Protein AF-H9FIJ3-F1 (afdb_monomer_lite)

InterPro domains:
  IPR003131 Potassium channel tetramerisation-type BTB domain [PF02214] (1-50)
  IPR003971 Potassium channel, voltage dependent, Kv5/Kv9 [PR01494] (16-31)
  IPR003971 Potassium channel, voltage dependent, Kv5/Kv9 [PR01494] (39-51)
  IPR003971 Potassium channel, voltage dependent, Kv5/Kv9 [PR01494] (125-137)
  IPR011333 SKP1/BTB/POZ domain superfamily [G3DSA:3.30.710.10] (1-70)
  IPR011333 SKP1/BTB/POZ domain superfamily [SSF54695] (1-63)
  IPR027359 Voltage-dependent channel domain superfamily [G3DSA:1.20.120.350] (88-142)
  IPR028325 Voltage-gated potassium channel [PTHR11537] (1-141)

Secondary structure (DSSP, 8-state):
----S-HHHHHHHHHHHHHS-B---TTS-HHHHHHHHHHTT--GGGB-HHHHHHHHHHHHHHHHHHHHHHTS-----SS-TTHHHHHHHHHHHH-SSHHHHHHHHHHHHH-TTSTTHHHHHHHHHHHHHHHHHHHHHHHHH-

Organism: Macaca mulatta (NCBI:txid9544)

Structure (mmCIF, N/CA/C/O backbone):
data_AF-H9FIJ3-F1
#
_entry.id   AF-H9FIJ3-F1
#
loop_
_atom_site.group_PDB
_atom_site.id
_atom_site.type_symbol
_atom_site.label_atom_id
_atom_site.label_alt_id
_atom_site.label_comp_id
_atom_site.label_asym_id
_atom_site.label_entity_id
_atom_site.label_seq_id
_atom_site.pdbx_PDB_ins_code
_atom_site.Cartn_x
_atom_site.Cartn_y
_atom_site.Cartn_z
_atom_site.occupancy
_atom_site.B_iso_or_equiv
_atom_site.auth_seq_id
_atom_site.auth_comp_id
_atom_site.auth_asym_id
_atom_site.auth_atom_id
_atom_site.pdbx_PDB_model_num
ATOM 1 N N . TYR A 1 1 ? 4.536 -8.692 -28.443 1.00 78.88 1 TYR A N 1
ATOM 2 C CA . TYR A 1 1 ? 4.291 -7.321 -27.958 1.00 78.88 1 TYR A CA 1
ATOM 3 C C . TYR A 1 1 ? 5.600 -6.741 -27.449 1.00 78.88 1 TYR A C 1
ATOM 5 O O . TYR A 1 1 ? 6.378 -7.496 -26.879 1.00 78.88 1 TYR A O 1
ATOM 13 N N . TYR A 1 2 ? 5.855 -5.457 -27.706 1.00 84.19 2 TYR A N 1
ATOM 14 C CA . TYR A 1 2 ? 7.010 -4.704 -27.203 1.00 84.19 2 TYR A CA 1
ATOM 15 C C . TYR A 1 2 ? 6.491 -3.533 -26.364 1.00 84.19 2 TYR A C 1
ATOM 17 O O . TYR A 1 2 ? 5.522 -2.894 -26.774 1.00 84.19 2 TYR A O 1
ATOM 25 N N . PHE A 1 3 ? 7.117 -3.276 -25.215 1.00 84.31 3 PHE A N 1
ATOM 26 C CA . PHE A 1 3 ? 6.738 -2.213 -24.286 1.00 84.31 3 PHE A CA 1
ATOM 27 C C . PHE A 1 3 ? 7.975 -1.379 -23.945 1.00 84.31 3 PHE A C 1
ATOM 29 O O . PHE A 1 3 ? 8.953 -1.925 -23.438 1.00 84.31 3 PHE A O 1
ATOM 36 N N . ASP A 1 4 ? 7.921 -0.071 -24.200 1.00 88.31 4 ASP A N 1
ATOM 37 C CA . ASP A 1 4 ? 8.966 0.888 -23.813 1.00 88.31 4 ASP A CA 1
ATOM 38 C C . ASP A 1 4 ? 8.713 1.391 -22.384 1.00 88.31 4 ASP A C 1
ATOM 40 O O . ASP A 1 4 ? 8.319 2.531 -22.143 1.00 88.31 4 ASP A O 1
ATOM 44 N N . ARG A 1 5 ? 8.779 0.460 -21.428 1.00 86.00 5 ARG A N 1
ATOM 45 C CA . ARG A 1 5 ? 8.432 0.675 -20.016 1.00 86.00 5 ARG A CA 1
ATOM 46 C C . ARG A 1 5 ? 9.529 0.136 -19.112 1.00 86.00 5 ARG A C 1
ATOM 48 O O . ARG A 1 5 ? 10.423 -0.583 -19.556 1.00 86.00 5 ARG A O 1
ATOM 55 N N . ASN A 1 6 ? 9.457 0.468 -17.826 1.00 81.56 6 ASN A N 1
ATOM 56 C CA . ASN A 1 6 ? 10.477 0.076 -16.863 1.00 81.56 6 ASN A CA 1
ATOM 57 C C . ASN A 1 6 ? 10.492 -1.459 -16.664 1.00 81.56 6 ASN A C 1
ATOM 59 O O . ASN A 1 6 ? 9.559 -2.013 -16.069 1.00 81.56 6 ASN A O 1
ATOM 63 N N . PRO A 1 7 ? 11.557 -2.167 -17.092 1.00 86.19 7 PRO A N 1
ATOM 64 C CA . PRO A 1 7 ? 11.598 -3.627 -17.034 1.00 86.19 7 PRO A CA 1
ATOM 65 C C . PRO A 1 7 ? 11.599 -4.160 -15.595 1.00 86.19 7 PRO A C 1
ATOM 67 O O . PRO A 1 7 ? 11.131 -5.273 -15.348 1.00 86.19 7 PRO A O 1
ATOM 70 N N . SER A 1 8 ? 12.074 -3.366 -14.632 1.00 85.12 8 SER A N 1
ATOM 71 C CA . SER A 1 8 ? 12.095 -3.737 -13.216 1.00 85.12 8 SER A CA 1
ATOM 72 C C . SER A 1 8 ? 10.689 -3.794 -12.623 1.00 85.12 8 SER A C 1
ATOM 74 O O . SER A 1 8 ? 10.422 -4.634 -11.764 1.00 85.12 8 SER A O 1
ATOM 76 N N . LEU A 1 9 ? 9.778 -2.934 -13.091 1.00 86.62 9 LEU A N 1
ATOM 77 C CA . LEU A 1 9 ? 8.404 -2.877 -12.594 1.00 86.62 9 LEU A CA 1
ATOM 78 C C . LEU A 1 9 ? 7.482 -3.905 -13.258 1.00 86.62 9 LEU A C 1
ATOM 80 O O . LEU A 1 9 ? 6.530 -4.395 -12.645 1.00 86.62 9 LEU A O 1
ATOM 84 N N . PHE A 1 10 ? 7.801 -4.299 -14.489 1.00 89.19 10 PHE A N 1
ATOM 85 C CA . PHE A 1 10 ? 7.002 -5.256 -15.245 1.00 89.19 10 PHE A CA 1
ATOM 86 C C . PHE A 1 10 ? 6.837 -6.608 -14.530 1.00 89.19 10 PHE A C 1
ATOM 88 O O . PHE A 1 10 ? 5.803 -7.266 -14.644 1.00 89.19 10 PHE A O 1
ATOM 95 N N . ARG A 1 11 ? 7.823 -7.024 -13.724 1.00 88.12 11 ARG A N 1
ATOM 96 C CA . ARG A 1 11 ? 7.742 -8.282 -12.969 1.00 88.12 11 ARG A CA 1
ATOM 97 C C . ARG A 1 11 ? 6.594 -8.299 -11.952 1.00 88.12 11 ARG A C 1
ATOM 99 O O . ARG A 1 11 ? 6.009 -9.359 -11.742 1.00 88.12 11 ARG A O 1
ATOM 106 N N . TYR A 1 12 ? 6.245 -7.160 -11.353 1.00 87.06 12 TYR A N 1
ATOM 107 C CA . TYR A 1 12 ? 5.137 -7.071 -10.391 1.00 87.06 12 TYR A CA 1
ATOM 108 C C . TYR A 1 12 ? 3.786 -7.175 -11.086 1.00 87.06 12 TYR A C 1
ATOM 110 O O . TYR A 1 12 ? 2.911 -7.904 -10.626 1.00 87.06 12 TYR A O 1
ATOM 118 N N . VAL A 1 13 ? 3.660 -6.508 -12.232 1.00 89.94 13 VAL A N 1
ATOM 119 C CA . VAL A 1 13 ? 2.492 -6.576 -13.117 1.00 89.94 13 VAL A CA 1
ATOM 120 C C . VAL A 1 13 ? 2.256 -8.020 -13.543 1.00 89.94 13 VAL A C 1
ATOM 122 O O . VAL A 1 13 ? 1.166 -8.560 -13.377 1.00 89.94 13 VAL A O 1
ATOM 125 N N . LEU A 1 14 ? 3.303 -8.689 -14.025 1.00 91.25 14 LEU A N 1
ATOM 126 C CA . LEU A 1 14 ? 3.210 -10.078 -14.453 1.00 91.25 14 LEU A CA 1
ATOM 127 C C . LEU A 1 14 ? 2.833 -11.009 -13.291 1.00 91.25 14 LEU A C 1
ATOM 129 O O . LEU A 1 14 ? 1.984 -11.884 -13.443 1.00 91.25 14 LEU A O 1
ATOM 133 N N . ASN A 1 15 ? 3.432 -10.807 -12.114 1.00 90.31 15 ASN A N 1
ATOM 134 C CA . ASN A 1 15 ? 3.102 -11.594 -10.931 1.00 90.31 15 ASN A CA 1
ATOM 135 C C . ASN A 1 15 ? 1.653 -11.376 -10.475 1.00 90.31 15 ASN A C 1
ATOM 137 O O . ASN A 1 15 ? 1.006 -12.334 -10.056 1.00 90.31 15 ASN A O 1
ATOM 141 N N . PHE A 1 16 ? 1.121 -10.158 -10.598 1.00 91.12 16 PHE A N 1
ATOM 142 C CA . PHE A 1 16 ? -0.291 -9.880 -10.349 1.00 91.12 16 PHE A CA 1
ATOM 143 C C . PHE A 1 16 ? -1.188 -10.694 -11.288 1.00 91.12 16 PHE A C 1
ATOM 145 O O . PHE A 1 16 ? -2.103 -11.357 -10.812 1.00 91.12 16 PHE A O 1
ATOM 152 N N . TYR A 1 17 ? -0.882 -10.753 -12.587 1.00 89.31 17 TYR A N 1
ATOM 153 C CA . TYR A 1 17 ? -1.663 -11.572 -13.522 1.00 89.31 17 TYR A CA 1
ATOM 154 C C . TYR A 1 17 ? -1.576 -13.083 -13.240 1.00 89.31 17 TYR A C 1
ATOM 156 O O . TYR A 1 17 ? -2.525 -13.806 -13.537 1.00 89.31 17 TYR A O 1
ATOM 164 N N . TYR A 1 18 ? -0.488 -13.573 -12.635 1.00 89.88 18 TYR A N 1
ATOM 165 C CA . TYR A 1 18 ? -0.373 -14.982 -12.235 1.00 89.88 18 TYR A CA 1
ATOM 166 C C . TYR A 1 18 ? -1.024 -15.314 -10.889 1.00 89.88 18 TYR A C 1
ATOM 168 O O . TYR A 1 18 ? -1.566 -16.403 -10.721 1.00 89.88 18 TYR A O 1
ATOM 176 N N . THR A 1 19 ? -0.930 -14.414 -9.912 1.00 88.56 19 THR A N 1
ATOM 177 C CA . THR A 1 19 ? -1.300 -14.693 -8.511 1.00 88.56 19 THR A CA 1
ATOM 178 C C . THR A 1 19 ? -2.589 -14.006 -8.068 1.00 88.56 19 THR A C 1
ATOM 180 O O . THR A 1 19 ? -3.137 -14.352 -7.023 1.00 88.56 19 THR A O 1
ATOM 183 N N . GLY A 1 20 ? -3.060 -13.017 -8.828 1.00 84.25 20 GLY A N 1
ATOM 184 C CA . GLY A 1 20 ? -4.157 -12.124 -8.457 1.00 84.25 20 GLY A CA 1
ATOM 185 C C . GLY A 1 20 ? -3.813 -11.142 -7.333 1.00 84.25 20 GLY A C 1
ATOM 186 O O . GLY A 1 20 ? -4.702 -10.453 -6.842 1.00 84.25 20 GLY A O 1
ATOM 187 N N . LYS A 1 21 ? -2.549 -11.088 -6.894 1.00 83.00 21 LYS A N 1
ATOM 188 C CA . LYS A 1 21 ? -2.096 -10.299 -5.743 1.00 83.00 21 LYS A CA 1
ATOM 189 C C . LYS A 1 21 ? -0.978 -9.354 -6.145 1.00 83.00 21 LYS A C 1
ATOM 191 O O . LYS A 1 21 ? 0.010 -9.769 -6.757 1.00 83.00 21 LYS A O 1
ATOM 196 N N . LEU A 1 22 ? -1.120 -8.081 -5.786 1.00 86.81 22 LEU A N 1
ATOM 197 C CA . LEU A 1 22 ? -0.115 -7.068 -6.073 1.00 86.81 22 LEU A CA 1
ATOM 198 C C . LEU A 1 22 ? 0.805 -6.890 -4.857 1.00 86.81 22 LEU A C 1
ATOM 200 O O . LEU A 1 22 ? 0.366 -6.558 -3.756 1.00 86.81 22 LEU A O 1
ATOM 204 N N . HIS A 1 23 ? 2.100 -7.124 -5.061 1.00 88.38 23 HIS A N 1
ATOM 205 C CA . HIS A 1 23 ? 3.134 -6.995 -4.036 1.00 88.38 23 HIS 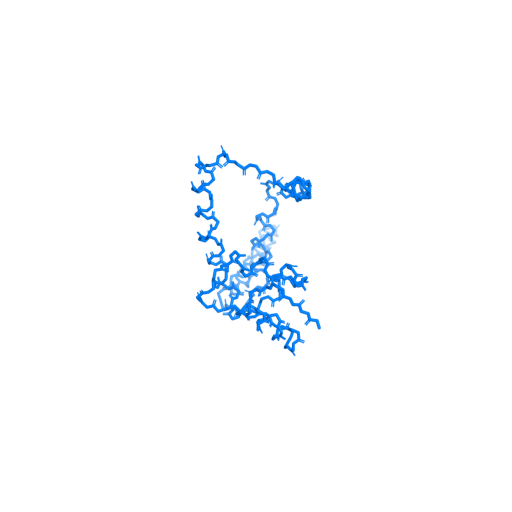A CA 1
ATOM 206 C C . HIS A 1 23 ? 4.080 -5.846 -4.383 1.00 88.38 23 HIS A C 1
ATOM 208 O O . HIS A 1 23 ? 4.448 -5.683 -5.545 1.00 88.38 23 HIS A O 1
ATOM 214 N N . VAL A 1 24 ? 4.494 -5.082 -3.370 1.00 84.00 24 VAL A N 1
ATOM 215 C CA . VAL A 1 24 ? 5.367 -3.907 -3.517 1.00 84.00 24 VAL A CA 1
ATOM 216 C C . VAL A 1 24 ? 6.662 -4.140 -2.738 1.00 84.00 24 VAL A C 1
ATOM 218 O O . VAL A 1 24 ? 6.610 -4.521 -1.568 1.00 84.00 24 VAL A O 1
ATOM 221 N N . MET A 1 25 ? 7.819 -3.927 -3.372 1.00 76.50 25 MET A N 1
ATOM 222 C CA . MET A 1 25 ? 9.137 -4.020 -2.725 1.00 76.50 25 MET A CA 1
ATOM 223 C C . MET A 1 25 ? 9.583 -2.693 -2.102 1.00 76.50 25 MET A C 1
ATOM 225 O O . MET A 1 25 ? 9.120 -1.620 -2.477 1.00 76.50 25 MET A O 1
ATOM 229 N N . GLU A 1 26 ? 10.510 -2.778 -1.145 1.00 65.75 26 GLU A N 1
ATOM 230 C CA . GLU A 1 26 ? 10.902 -1.656 -0.284 1.00 65.75 26 GLU A CA 1
ATOM 231 C C . GLU A 1 26 ? 11.662 -0.520 -0.969 1.00 65.75 26 GLU A C 1
ATOM 233 O O . GLU A 1 26 ? 11.577 0.618 -0.511 1.00 65.75 26 GLU A O 1
ATOM 238 N N . GLU A 1 27 ? 12.409 -0.832 -2.024 1.00 72.62 27 GLU A N 1
ATOM 239 C CA . GLU A 1 27 ? 13.362 0.081 -2.670 1.00 72.62 27 GLU A CA 1
ATOM 240 C C . GLU A 1 27 ? 12.759 0.809 -3.880 1.00 72.62 27 GLU A C 1
ATOM 242 O O . GLU A 1 27 ? 13.455 1.500 -4.621 1.00 72.62 27 GLU A O 1
ATOM 247 N N . LEU A 1 28 ? 11.455 0.646 -4.111 1.00 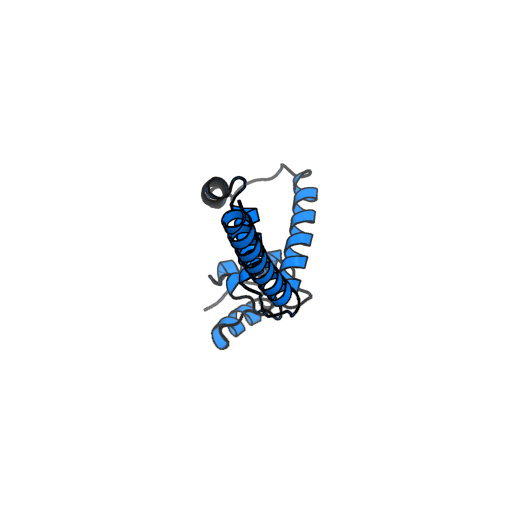76.50 28 LEU A N 1
ATOM 248 C CA . LEU A 1 28 ? 10.780 1.228 -5.261 1.00 76.50 28 LEU A CA 1
ATOM 249 C C . LEU A 1 28 ? 10.265 2.635 -4.975 1.00 76.50 28 LEU A C 1
ATOM 251 O O . LEU A 1 28 ? 9.621 2.899 -3.959 1.00 76.50 28 LEU A O 1
ATOM 255 N N . CYS A 1 29 ? 10.490 3.527 -5.938 1.00 81.19 29 CYS A N 1
ATOM 256 C CA . CYS A 1 29 ? 9.835 4.825 -5.973 1.00 81.19 29 CYS A CA 1
ATOM 257 C C . CYS A 1 29 ? 8.318 4.626 -6.126 1.00 81.19 29 CYS A C 1
ATOM 259 O O . CYS A 1 29 ? 7.861 4.055 -7.120 1.00 81.19 29 CYS A O 1
ATOM 261 N N . VAL A 1 30 ? 7.547 5.122 -5.153 1.00 82.75 30 VAL A N 1
ATOM 262 C CA . VAL A 1 30 ? 6.081 4.985 -5.123 1.00 82.75 30 VAL A CA 1
ATOM 263 C C . VAL A 1 30 ? 5.442 5.619 -6.353 1.00 82.75 30 VAL A C 1
ATOM 265 O O . VAL A 1 30 ? 4.590 4.999 -6.974 1.00 82.75 30 VAL A O 1
ATOM 268 N N . PHE A 1 31 ? 5.905 6.802 -6.759 1.00 82.19 31 PHE A N 1
ATOM 269 C CA . PHE A 1 31 ? 5.383 7.500 -7.934 1.00 82.19 31 PHE A CA 1
ATOM 270 C C . PHE A 1 31 ? 5.529 6.671 -9.220 1.00 82.19 31 PHE A C 1
ATOM 272 O O . PHE A 1 31 ? 4.555 6.442 -9.934 1.00 82.19 31 PHE A O 1
ATOM 279 N N . SER A 1 32 ? 6.734 6.153 -9.481 1.00 83.00 32 SER A N 1
ATOM 280 C CA . SER A 1 32 ? 6.990 5.325 -10.666 1.00 83.00 32 SER A CA 1
ATOM 281 C C . SER A 1 32 ? 6.190 4.021 -10.637 1.00 83.00 32 SER A C 1
ATOM 283 O O . SER A 1 32 ? 5.719 3.571 -11.679 1.00 83.00 32 SER A O 1
ATOM 285 N N . PHE A 1 33 ? 5.998 3.432 -9.454 1.00 86.50 33 PHE A N 1
ATOM 286 C CA . PHE A 1 33 ? 5.155 2.252 -9.288 1.00 86.50 33 PHE A CA 1
ATOM 287 C C . PHE A 1 33 ? 3.682 2.547 -9.610 1.00 86.50 33 PHE A C 1
ATOM 289 O O . PHE A 1 33 ? 3.086 1.793 -10.376 1.00 86.50 33 PHE A O 1
ATOM 296 N N . CYS A 1 34 ? 3.122 3.651 -9.095 1.00 84.25 34 CYS A N 1
ATOM 297 C CA . CYS A 1 34 ? 1.750 4.090 -9.379 1.00 84.25 34 CYS A CA 1
ATOM 298 C C . CYS A 1 34 ? 1.505 4.264 -10.881 1.00 84.25 34 CYS A C 1
ATOM 300 O O . CYS A 1 34 ? 0.559 3.699 -11.423 1.00 84.25 34 CYS A O 1
ATOM 302 N N . GLN A 1 35 ? 2.399 4.985 -11.562 1.00 83.50 35 GLN A N 1
ATOM 303 C CA . GLN A 1 35 ? 2.281 5.236 -12.999 1.00 83.50 35 GLN A CA 1
ATOM 304 C C . GLN A 1 35 ? 2.354 3.942 -13.823 1.00 83.50 35 GLN A C 1
ATOM 306 O O . GLN A 1 35 ? 1.758 3.839 -14.896 1.00 83.50 35 GLN A O 1
ATOM 311 N N . GLU A 1 36 ? 3.105 2.944 -13.351 1.00 88.81 36 GLU A N 1
ATOM 312 C CA . GLU A 1 36 ? 3.178 1.652 -14.022 1.00 88.81 36 GLU A CA 1
ATOM 313 C C . GLU A 1 36 ? 1.888 0.853 -13.831 1.00 88.81 36 GLU A C 1
ATOM 315 O O . GLU A 1 36 ? 1.305 0.418 -14.819 1.00 88.81 36 GLU A O 1
ATOM 320 N N . ILE A 1 37 ? 1.396 0.681 -12.600 1.00 86.94 37 ILE A N 1
ATOM 321 C CA . ILE A 1 37 ? 0.158 -0.085 -12.369 1.00 86.94 37 ILE A CA 1
ATOM 322 C C . ILE A 1 37 ? -1.050 0.559 -13.059 1.00 86.94 37 ILE A C 1
ATOM 324 O O . ILE A 1 37 ? -1.881 -0.162 -13.606 1.00 86.94 37 ILE A O 1
ATOM 328 N N . GLU A 1 38 ? -1.091 1.891 -13.131 1.00 85.62 38 GLU A N 1
ATOM 329 C CA . GLU A 1 38 ? -2.100 2.641 -13.877 1.00 85.62 38 GLU A CA 1
ATOM 330 C C . GLU A 1 38 ? -2.026 2.354 -15.381 1.00 85.62 38 GLU A C 1
ATOM 332 O O . GLU A 1 38 ? -3.044 2.027 -15.990 1.00 85.62 38 GLU A O 1
ATOM 337 N N . TYR A 1 39 ? -0.823 2.371 -15.971 1.00 86.12 39 TYR A N 1
ATOM 338 C CA . TYR A 1 39 ? -0.620 2.017 -17.381 1.00 86.12 39 TYR A CA 1
ATOM 339 C C . TYR A 1 39 ? -1.140 0.608 -17.710 1.00 86.12 39 TYR A C 1
ATOM 341 O O . TYR A 1 39 ? -1.730 0.388 -18.767 1.00 86.12 39 TYR A O 1
ATOM 349 N N . TRP A 1 40 ? -0.959 -0.347 -16.795 1.00 89.12 40 TRP A N 1
ATOM 350 C CA . TRP A 1 40 ? -1.446 -1.720 -16.956 1.00 89.12 40 TRP A CA 1
ATOM 351 C C . TRP A 1 40 ? -2.913 -1.918 -16.548 1.00 89.12 40 TRP A C 1
ATOM 353 O O . TRP A 1 40 ? -3.401 -3.050 -16.609 1.00 89.12 40 TRP A O 1
ATOM 363 N N . GLY A 1 41 ? -3.614 -0.857 -16.134 1.00 83.75 41 GLY A N 1
ATOM 364 C CA . GLY A 1 41 ? -5.012 -0.906 -15.702 1.00 83.75 41 GLY A CA 1
ATOM 365 C C . GLY A 1 41 ? -5.233 -1.654 -14.383 1.00 83.75 41 GLY A C 1
ATOM 366 O O . GLY A 1 41 ? -6.329 -2.151 -14.127 1.00 83.75 41 GLY A O 1
ATOM 367 N N . ILE A 1 42 ? -4.197 -1.775 -13.552 1.00 83.31 42 ILE A N 1
ATOM 368 C CA . ILE A 1 42 ? -4.246 -2.466 -12.265 1.00 83.31 42 ILE A CA 1
ATOM 369 C C . ILE A 1 42 ? -4.564 -1.446 -11.174 1.00 83.31 42 ILE A C 1
ATOM 371 O O . ILE A 1 42 ? -3.829 -0.486 -10.955 1.00 83.31 42 ILE A O 1
ATOM 375 N N . ASN A 1 43 ? -5.656 -1.683 -10.450 1.00 77.31 43 ASN A N 1
ATOM 376 C CA . ASN A 1 43 ? -6.055 -0.824 -9.343 1.00 77.31 43 ASN A CA 1
ATOM 377 C C . ASN A 1 43 ? -5.149 -1.040 -8.112 1.00 77.31 43 ASN A C 1
ATOM 379 O O . ASN A 1 43 ? -4.880 -2.179 -7.724 1.00 77.31 43 ASN A O 1
ATOM 383 N N . GLU A 1 44 ? -4.735 0.041 -7.446 1.00 79.50 44 GLU A N 1
ATOM 384 C CA . GLU A 1 44 ? -3.943 -0.025 -6.207 1.00 79.50 44 GLU A CA 1
ATOM 385 C C . GLU A 1 44 ? -4.658 -0.754 -5.053 1.00 79.50 44 GLU A C 1
ATOM 387 O O . GLU A 1 44 ? -4.012 -1.237 -4.126 1.00 79.50 44 GLU A O 1
ATOM 392 N N . LEU A 1 45 ? -5.982 -0.919 -5.129 1.00 75.50 45 LEU A N 1
ATOM 393 C CA . LEU A 1 45 ? -6.767 -1.726 -4.189 1.00 75.50 45 LEU A CA 1
ATOM 394 C C . LEU A 1 45 ? -6.373 -3.213 -4.182 1.00 75.50 45 LEU A C 1
ATOM 396 O O . LEU A 1 45 ? -6.685 -3.916 -3.224 1.00 75.50 45 LEU A O 1
ATOM 400 N N . PHE A 1 46 ? -5.681 -3.702 -5.216 1.00 77.06 46 PHE A N 1
ATOM 401 C CA . PHE A 1 46 ? -5.194 -5.083 -5.281 1.00 77.06 46 PHE A CA 1
ATOM 402 C C . PHE A 1 46 ? -3.886 -5.322 -4.511 1.00 77.06 46 PHE A C 1
ATOM 404 O O . PHE A 1 46 ? -3.370 -6.446 -4.519 1.00 77.06 46 PHE A O 1
ATOM 411 N N . ILE A 1 47 ? -3.333 -4.292 -3.859 1.00 83.69 47 ILE A N 1
ATOM 412 C CA . ILE A 1 47 ? -2.144 -4.433 -3.013 1.00 83.69 47 ILE A CA 1
ATOM 413 C C . ILE A 1 47 ? -2.470 -5.328 -1.815 1.00 83.69 47 ILE A C 1
ATOM 415 O O . ILE A 1 47 ? -3.359 -5.034 -1.018 1.00 83.69 47 ILE A O 1
ATOM 419 N N . ASP A 1 48 ? -1.711 -6.413 -1.664 1.00 79.81 48 ASP A N 1
ATOM 420 C CA . ASP A 1 48 ? -1.908 -7.352 -0.562 1.00 79.81 48 ASP A CA 1
ATOM 421 C C . ASP A 1 48 ? -1.523 -6.713 0.790 1.00 79.81 48 ASP A C 1
ATOM 423 O O . ASP A 1 48 ? -0.624 -5.871 0.907 1.00 79.81 48 ASP A O 1
ATOM 427 N N . SER A 1 49 ? -2.200 -7.163 1.842 1.00 77.44 49 SER A N 1
ATOM 428 C CA . SER A 1 49 ? -2.012 -6.789 3.245 1.00 77.44 49 SER A CA 1
ATOM 429 C C . SER A 1 49 ? -0.555 -6.801 3.721 1.00 77.44 49 SER A C 1
ATOM 431 O O . SER A 1 49 ? -0.182 -5.942 4.519 1.00 77.44 49 SER A O 1
ATOM 433 N N . CYS A 1 50 ? 0.289 -7.696 3.188 1.00 80.38 50 CYS A N 1
ATOM 434 C CA . CYS A 1 50 ? 1.732 -7.738 3.484 1.00 80.38 50 CYS A CA 1
ATOM 435 C C . CYS A 1 50 ? 2.443 -6.403 3.265 1.00 80.38 50 CYS A C 1
ATOM 437 O O . CYS A 1 50 ? 3.481 -6.127 3.862 1.00 80.38 50 CYS A O 1
ATOM 439 N N . CYS A 1 51 ? 1.918 -5.629 2.324 1.00 81.62 51 CYS A N 1
ATOM 440 C CA . CYS A 1 51 ? 2.639 -4.595 1.619 1.00 81.62 51 CYS A CA 1
ATOM 441 C C . CYS A 1 51 ? 1.847 -3.278 1.645 1.00 81.62 51 CYS A C 1
ATOM 443 O O . CYS A 1 51 ? 2.437 -2.207 1.538 1.00 81.62 51 CYS A O 1
ATOM 445 N N . SER A 1 52 ? 0.535 -3.358 1.897 1.00 81.56 52 SER A N 1
ATOM 446 C CA . SER A 1 52 ? -0.397 -2.235 2.003 1.00 81.56 52 SER A CA 1
ATOM 447 C C . SER A 1 52 ? 0.051 -1.157 2.998 1.00 81.56 52 SER A C 1
ATOM 449 O O . SER A 1 52 ? 0.199 -0.005 2.598 1.00 81.56 52 SER A O 1
ATOM 451 N N . ASN A 1 53 ? 0.350 -1.509 4.259 1.00 77.19 53 ASN A N 1
ATOM 452 C CA . ASN A 1 53 ? 0.713 -0.500 5.268 1.00 77.19 53 ASN A CA 1
ATOM 453 C C . ASN A 1 53 ? 1.980 0.277 4.874 1.00 77.19 53 ASN A C 1
ATOM 455 O O . ASN A 1 53 ? 2.023 1.501 4.898 1.00 77.19 53 ASN A O 1
ATOM 459 N N . ARG A 1 54 ? 3.000 -0.452 4.421 1.00 79.25 54 ARG A N 1
ATOM 460 C CA . ARG A 1 54 ? 4.289 0.135 4.044 1.00 79.25 54 ARG A CA 1
ATOM 461 C C . ARG A 1 54 ? 4.239 0.930 2.745 1.00 79.25 54 ARG A C 1
ATOM 463 O O . ARG A 1 54 ? 5.065 1.815 2.537 1.00 79.25 54 ARG A O 1
ATOM 470 N N . TYR A 1 55 ? 3.335 0.575 1.839 1.00 83.19 55 TYR A N 1
ATOM 471 C CA . TYR A 1 55 ? 3.067 1.361 0.642 1.00 83.19 55 TYR A CA 1
ATOM 472 C C . TYR A 1 55 ? 2.382 2.681 1.013 1.00 83.19 55 TYR A C 1
ATOM 474 O O . TYR A 1 55 ? 2.797 3.733 0.533 1.00 83.19 55 TYR A O 1
ATOM 482 N N . GLN A 1 56 ? 1.405 2.634 1.922 1.00 81.44 56 GLN A N 1
ATOM 483 C CA . GLN A 1 56 ? 0.677 3.812 2.385 1.00 81.44 56 GLN A CA 1
ATOM 484 C C . GLN A 1 56 ? 1.597 4.823 3.086 1.00 81.44 56 GLN A C 1
ATOM 486 O O . GLN A 1 56 ? 1.584 5.994 2.717 1.00 81.44 56 GLN A O 1
ATOM 491 N N . GLU A 1 57 ? 2.450 4.366 4.008 1.00 79.88 57 GLU A N 1
ATOM 492 C CA . GLU A 1 57 ? 3.447 5.210 4.690 1.00 79.88 57 GLU A CA 1
ATOM 493 C C . GLU A 1 57 ? 4.342 5.955 3.681 1.00 79.88 57 GLU A C 1
ATOM 495 O O . GLU A 1 57 ? 4.474 7.175 3.728 1.00 79.88 57 GLU A O 1
ATOM 500 N N . ARG A 1 58 ? 4.885 5.248 2.680 1.00 75.81 58 ARG A N 1
ATOM 501 C CA . ARG A 1 58 ? 5.742 5.872 1.656 1.00 75.81 58 ARG A CA 1
ATOM 502 C C . ARG A 1 58 ? 4.988 6.792 0.696 1.00 75.81 58 ARG A C 1
ATOM 504 O O . ARG A 1 58 ? 5.586 7.713 0.136 1.00 75.81 58 ARG A O 1
ATOM 511 N N . LYS A 1 59 ? 3.709 6.517 0.430 1.00 80.38 59 LYS A N 1
ATOM 512 C CA . LYS A 1 59 ? 2.856 7.376 -0.405 1.00 80.38 59 LYS A CA 1
ATOM 513 C C . LYS A 1 59 ? 2.616 8.712 0.295 1.00 80.38 59 LYS A C 1
ATOM 515 O O . LYS A 1 59 ? 2.693 9.752 -0.350 1.00 80.38 59 LYS A O 1
ATOM 520 N N . GLU A 1 60 ? 2.403 8.678 1.607 1.00 75.94 60 GLU A N 1
ATOM 521 C CA . GLU A 1 60 ? 2.245 9.869 2.446 1.00 75.94 60 GLU A CA 1
ATOM 522 C C . GLU A 1 60 ? 3.548 10.682 2.525 1.00 75.94 60 GLU A C 1
ATOM 524 O O . GLU A 1 60 ? 3.517 11.885 2.270 1.00 75.94 60 GLU A O 1
ATOM 529 N N . GLU A 1 61 ? 4.700 10.032 2.731 1.00 71.69 61 GLU A N 1
ATOM 530 C CA . GLU A 1 61 ? 6.016 10.698 2.714 1.00 71.69 61 GLU A CA 1
ATOM 531 C C . GLU A 1 61 ? 6.351 11.366 1.369 1.00 71.69 61 GLU A C 1
ATOM 533 O O . GLU A 1 61 ? 6.997 12.413 1.332 1.00 71.69 61 GLU A O 1
ATOM 538 N N . ASN A 1 62 ? 5.971 10.755 0.240 1.00 65.25 62 ASN A N 1
ATOM 539 C CA . ASN A 1 62 ? 6.197 11.363 -1.077 1.00 65.25 62 ASN A CA 1
ATOM 540 C C . ASN A 1 62 ? 5.241 12.524 -1.345 1.00 65.25 62 ASN A C 1
ATOM 542 O O . ASN A 1 62 ? 5.647 13.501 -1.964 1.00 65.25 62 ASN A O 1
ATOM 546 N N . HIS A 1 63 ? 3.998 12.431 -0.873 1.00 60.81 63 HIS A N 1
ATOM 547 C CA . HIS A 1 63 ? 3.038 13.518 -1.010 1.00 60.81 63 HIS A CA 1
ATOM 548 C C . HIS A 1 63 ? 3.519 14.760 -0.254 1.00 60.81 63 HIS A C 1
ATOM 550 O O . HIS A 1 63 ? 3.496 15.846 -0.815 1.00 60.81 63 HIS A O 1
ATOM 556 N N . GLU A 1 64 ? 4.041 14.606 0.966 1.00 55.50 64 GLU A N 1
ATOM 557 C CA . GLU A 1 64 ? 4.604 15.717 1.751 1.00 55.50 64 GLU A CA 1
ATOM 558 C C . GLU A 1 64 ? 5.750 16.436 1.011 1.00 55.50 64 GLU A C 1
ATOM 560 O O . GLU A 1 64 ? 5.786 17.663 0.967 1.00 55.50 64 GLU A O 1
ATOM 565 N N . LYS A 1 65 ? 6.612 15.683 0.314 1.00 54.12 65 LYS A N 1
ATOM 566 C CA . LYS A 1 65 ? 7.701 16.240 -0.511 1.00 54.12 65 LYS A CA 1
ATOM 567 C C . LYS A 1 65 ? 7.209 16.967 -1.768 1.00 54.12 65 LYS A C 1
ATOM 569 O O . LYS A 1 65 ? 7.849 17.923 -2.198 1.00 54.12 65 LYS A O 1
ATOM 574 N N . ASP A 1 66 ? 6.096 16.532 -2.359 1.00 51.22 66 ASP A N 1
ATOM 575 C CA . ASP A 1 66 ? 5.486 17.194 -3.521 1.00 51.22 66 ASP A CA 1
ATOM 576 C C . ASP A 1 66 ? 4.866 18.554 -3.146 1.00 51.22 66 ASP A C 1
ATOM 578 O O . ASP A 1 66 ? 5.016 19.526 -3.888 1.00 51.22 66 ASP A O 1
ATOM 582 N N . TRP A 1 67 ? 4.259 18.672 -1.956 1.00 47.25 67 TRP A N 1
ATOM 583 C CA . TRP A 1 67 ? 3.744 19.954 -1.445 1.00 47.25 67 TRP A CA 1
ATOM 584 C C . TRP A 1 67 ? 4.844 20.994 -1.233 1.00 47.25 67 TRP A C 1
ATOM 586 O O . TRP A 1 67 ? 4.649 22.164 -1.575 1.00 47.25 67 TRP A O 1
ATOM 596 N N . ASP A 1 68 ? 5.999 20.575 -0.716 1.00 44.50 68 ASP A N 1
ATOM 597 C CA . ASP A 1 68 ? 7.141 21.470 -0.530 1.00 44.50 68 ASP A CA 1
ATOM 598 C C . ASP A 1 68 ? 7.737 21.903 -1.879 1.00 44.50 68 ASP A C 1
ATOM 600 O O . ASP A 1 68 ? 8.052 23.081 -2.070 1.00 44.50 68 ASP A O 1
ATOM 604 N N . GLN A 1 69 ? 7.816 20.993 -2.856 1.00 46.59 69 GLN A N 1
ATOM 605 C CA . GLN A 1 69 ? 8.405 21.278 -4.166 1.00 46.59 69 GLN A CA 1
ATOM 606 C C . GLN A 1 69 ? 7.487 22.119 -5.071 1.00 46.59 69 GLN A C 1
ATOM 608 O O . GLN A 1 69 ? 7.968 23.005 -5.770 1.00 46.59 69 GLN A O 1
ATOM 613 N N . LYS A 1 70 ? 6.159 21.940 -5.018 1.00 40.84 70 LYS A N 1
ATOM 614 C CA . LYS A 1 70 ? 5.193 22.697 -5.843 1.00 40.84 70 LYS A CA 1
ATOM 615 C C . LYS A 1 70 ? 5.093 24.186 -5.477 1.00 40.84 70 LYS A C 1
ATOM 617 O O . LYS A 1 70 ? 4.561 24.981 -6.252 1.00 40.84 70 LYS A O 1
ATOM 622 N N . SER A 1 71 ? 5.630 24.592 -4.324 1.00 42.62 71 SER A N 1
ATOM 623 C CA . SER A 1 71 ? 5.774 26.010 -3.960 1.00 42.62 71 SER A CA 1
ATOM 624 C C . SER A 1 71 ? 6.886 26.733 -4.745 1.00 42.62 71 SER A C 1
ATOM 626 O O . SER A 1 71 ? 6.901 27.963 -4.810 1.00 42.62 71 SER A O 1
ATOM 628 N N . HIS A 1 72 ? 7.760 25.975 -5.411 1.00 40.84 72 HIS A N 1
ATOM 629 C CA . HIS A 1 72 ? 8.870 26.443 -6.229 1.00 40.84 72 HIS A CA 1
ATOM 630 C C . HIS A 1 72 ? 8.892 25.649 -7.539 1.00 40.84 72 HIS A C 1
ATOM 632 O O . HIS A 1 72 ? 9.627 24.681 -7.618 1.00 40.84 72 HIS A O 1
ATOM 638 N N . ASP A 1 73 ? 8.044 25.993 -8.514 1.00 38.72 73 ASP A N 1
ATOM 639 C CA . ASP A 1 73 ? 8.307 25.864 -9.967 1.00 38.72 73 ASP A CA 1
ATOM 640 C C . ASP A 1 73 ? 6.994 25.967 -10.765 1.00 38.72 73 ASP A C 1
ATOM 642 O O . ASP A 1 73 ? 6.491 25.021 -11.367 1.00 38.72 73 ASP A O 1
ATOM 646 N N . VAL A 1 74 ? 6.432 27.180 -10.816 1.00 45.03 74 VAL A N 1
ATOM 647 C CA . VAL A 1 74 ? 5.570 27.581 -11.937 1.00 45.03 74 VAL A CA 1
ATOM 648 C C . VAL A 1 74 ? 6.497 28.061 -13.043 1.00 45.03 74 VAL A C 1
ATOM 650 O O . VAL A 1 74 ? 6.788 29.251 -13.115 1.00 45.03 74 VAL A O 1
ATOM 653 N N . SER A 1 75 ? 7.010 27.145 -13.865 1.00 44.56 75 SER A N 1
ATOM 654 C CA . SER A 1 75 ? 7.518 27.423 -15.218 1.00 44.56 75 SER A CA 1
ATOM 655 C C . SER A 1 75 ? 7.919 26.124 -15.917 1.00 44.56 75 SER A C 1
ATOM 657 O O . SER A 1 75 ? 8.934 25.535 -15.561 1.00 44.56 75 SER A O 1
ATOM 659 N N . THR A 1 76 ? 7.166 25.743 -16.954 1.00 37.66 76 THR A N 1
ATOM 660 C CA . THR A 1 76 ? 7.635 25.214 -18.261 1.00 37.66 76 THR A CA 1
ATOM 661 C C . THR A 1 76 ? 6.697 24.132 -18.815 1.00 37.66 76 THR A C 1
ATOM 663 O O . THR A 1 76 ? 6.789 22.960 -18.484 1.00 37.66 76 THR A O 1
ATOM 666 N N . ASP A 1 77 ? 5.783 24.625 -19.649 1.00 35.50 77 ASP A N 1
ATOM 667 C CA . ASP A 1 77 ? 5.371 24.169 -20.985 1.00 35.50 77 ASP A CA 1
ATOM 668 C C . ASP A 1 77 ? 4.932 22.713 -21.303 1.00 35.50 77 ASP A C 1
ATOM 670 O O . ASP A 1 77 ? 5.654 21.737 -21.137 1.00 35.50 77 ASP A O 1
ATOM 674 N N . SER A 1 78 ? 3.729 22.683 -21.896 1.00 44.94 78 SER A N 1
ATOM 675 C CA . SER A 1 78 ? 3.153 21.791 -22.918 1.00 44.94 78 SER A CA 1
ATOM 676 C C . SER A 1 78 ? 3.107 20.257 -22.727 1.00 44.94 78 SER A C 1
ATOM 678 O O . SER A 1 78 ? 3.981 19.510 -23.153 1.00 44.94 78 SER A O 1
ATOM 680 N N . SER A 1 79 ? 1.967 19.769 -22.200 1.00 40.44 79 SER A N 1
ATOM 681 C CA . SER A 1 79 ? 1.194 18.584 -22.694 1.00 40.44 79 SER A CA 1
ATOM 682 C C . SER A 1 79 ? 0.068 18.112 -21.741 1.00 40.44 79 SER A C 1
ATOM 684 O O . SER A 1 79 ? -0.660 17.176 -22.057 1.00 40.44 79 SER A O 1
ATOM 686 N N . PHE A 1 80 ? -0.137 18.785 -20.603 1.00 42.62 80 PHE A N 1
ATOM 687 C CA . PHE A 1 80 ? -0.985 18.349 -19.476 1.00 42.62 80 PHE A CA 1
ATOM 688 C C . PHE A 1 80 ? -2.464 18.808 -19.488 1.00 42.62 80 PHE A C 1
ATOM 690 O O . PHE A 1 80 ? -3.121 18.800 -18.449 1.00 42.62 80 PHE A O 1
ATOM 697 N N . GLU A 1 81 ? -3.025 19.235 -20.621 1.00 42.59 81 GLU A N 1
ATOM 698 C CA . GLU A 1 81 ? -4.380 19.826 -20.619 1.00 42.59 81 GLU A CA 1
ATOM 699 C C . GLU A 1 81 ? -5.510 18.785 -20.455 1.00 42.59 81 GLU A C 1
ATOM 701 O O . GLU A 1 81 ? -6.526 19.093 -19.834 1.00 42.59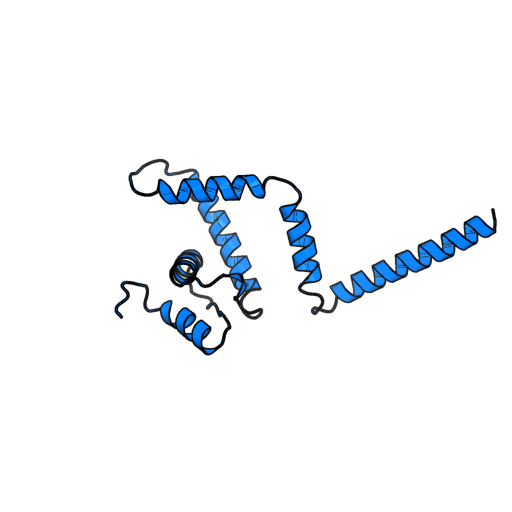 81 GLU A O 1
ATOM 706 N N . GLU A 1 82 ? -5.342 17.537 -20.912 1.00 44.59 82 GLU A N 1
ATOM 707 C CA . GLU A 1 82 ? -6.431 16.537 -20.909 1.00 44.59 82 GLU A CA 1
ATOM 708 C C . GLU A 1 82 ? -6.631 15.847 -19.542 1.00 44.59 82 GLU A C 1
ATOM 710 O O . GLU A 1 82 ? -7.766 15.642 -19.108 1.00 44.59 82 GLU A O 1
ATOM 715 N N . SER A 1 83 ? -5.552 15.589 -18.794 1.00 45.06 83 SER A N 1
ATOM 716 C CA . SER A 1 83 ? -5.620 14.987 -17.449 1.00 45.06 83 SER A CA 1
ATOM 717 C C . SER A 1 83 ? -6.235 15.929 -16.405 1.00 45.06 83 SER A C 1
ATOM 719 O O . SER A 1 83 ? -6.900 15.490 -15.467 1.00 45.06 83 SER A O 1
ATOM 721 N N . SER A 1 84 ? -6.067 17.242 -16.593 1.00 44.16 84 SER A N 1
ATOM 722 C CA . SER A 1 84 ? -6.506 18.272 -15.642 1.00 44.16 84 SER A CA 1
ATOM 723 C C . SER A 1 84 ? -8.032 18.401 -15.516 1.00 44.16 84 SER A C 1
ATOM 725 O O . SER A 1 84 ? -8.541 18.880 -14.498 1.00 44.16 84 SER A O 1
ATOM 727 N N . LEU A 1 85 ? -8.777 17.984 -16.545 1.00 44.44 85 LEU A N 1
ATOM 728 C CA . LEU A 1 85 ? -10.234 18.107 -16.601 1.00 44.44 85 LEU A CA 1
ATOM 729 C C . LEU A 1 85 ? -10.919 16.983 -15.812 1.00 44.44 85 LEU A C 1
ATOM 731 O O . LEU A 1 85 ? -11.859 17.239 -15.060 1.00 44.44 85 LEU A O 1
ATOM 735 N N . PHE A 1 86 ? -10.388 15.763 -15.921 1.00 50.22 86 PHE A N 1
ATOM 736 C CA . PHE A 1 86 ? -10.839 14.608 -15.146 1.00 50.22 86 PHE A CA 1
ATOM 737 C C . PHE A 1 86 ? -10.497 14.761 -13.656 1.00 50.22 86 PHE A C 1
ATOM 739 O O . PHE A 1 86 ? -11.325 14.469 -12.793 1.00 50.22 86 PHE A O 1
ATOM 746 N N . GLU A 1 87 ? -9.319 15.313 -13.350 1.00 50.81 87 GLU A N 1
ATOM 747 C CA . GLU A 1 87 ? -8.885 15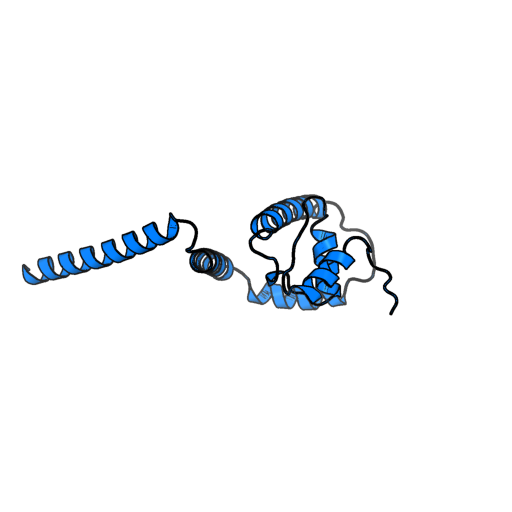.592 -11.976 1.00 50.81 87 GLU A CA 1
ATOM 748 C C . GLU A 1 87 ? -9.780 16.649 -11.301 1.00 50.81 87 GLU A C 1
ATOM 750 O O . GLU A 1 87 ? -10.253 16.439 -10.183 1.00 50.81 87 GLU A O 1
ATOM 755 N N . LYS A 1 88 ? -10.160 17.712 -12.028 1.00 48.75 88 LYS A N 1
ATOM 756 C CA . LYS A 1 88 ? -11.113 18.730 -11.544 1.00 48.75 88 LYS A CA 1
ATOM 757 C C . LYS A 1 88 ? -12.530 18.201 -11.306 1.00 48.75 88 LYS A C 1
ATOM 759 O O . LYS A 1 88 ? -13.223 18.715 -10.424 1.00 48.75 88 LYS A O 1
ATOM 764 N N . GLU A 1 89 ? -12.995 17.216 -12.078 1.00 46.38 89 GLU A N 1
ATOM 765 C CA . GLU A 1 89 ? -14.293 16.575 -11.823 1.00 46.38 89 GLU A CA 1
ATOM 766 C C . GLU A 1 89 ? -14.246 15.655 -10.598 1.00 46.38 89 GLU A C 1
ATOM 768 O O . GLU A 1 89 ? -15.190 15.657 -9.803 1.00 46.38 89 GLU A O 1
ATOM 773 N N . LEU A 1 90 ? -13.139 14.935 -10.389 1.00 48.47 90 LEU A N 1
ATOM 774 C CA . LEU A 1 90 ? -12.957 14.060 -9.231 1.00 48.47 90 LEU A CA 1
ATOM 775 C C . LEU A 1 90 ? -12.830 14.859 -7.919 1.00 48.47 90 LEU A C 1
ATOM 777 O O . LEU A 1 90 ? -13.444 14.499 -6.911 1.00 48.47 90 LEU A O 1
ATOM 781 N N . GLU A 1 91 ? -12.117 15.990 -7.944 1.00 47.47 91 GLU A N 1
ATOM 782 C CA . GLU A 1 91 ? -11.927 16.869 -6.781 1.00 47.47 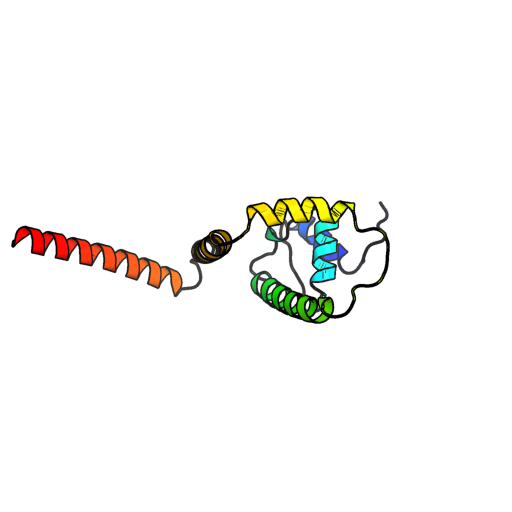91 GLU A CA 1
ATOM 783 C C . GLU A 1 91 ? -13.238 17.487 -6.270 1.00 47.47 91 GLU A C 1
ATOM 785 O O . GLU A 1 91 ? -13.385 17.735 -5.068 1.00 47.47 91 GLU A O 1
ATOM 790 N N . LYS A 1 92 ? -14.228 17.692 -7.151 1.00 43.88 92 LYS A N 1
ATOM 791 C CA . LYS A 1 92 ? -15.516 18.305 -6.789 1.00 43.88 92 LYS A CA 1
ATOM 792 C C . LYS A 1 92 ? -16.470 17.343 -6.071 1.00 43.88 92 LYS A C 1
ATOM 794 O O . LYS A 1 92 ? -17.383 17.800 -5.383 1.00 43.88 92 LYS A O 1
ATOM 799 N N . PHE A 1 93 ? -16.269 16.029 -6.194 1.00 38.62 93 PHE A N 1
ATOM 800 C CA . PHE A 1 93 ? -17.084 15.027 -5.496 1.00 38.62 93 PHE A CA 1
ATOM 801 C C . PHE A 1 93 ? -16.570 14.679 -4.087 1.00 38.62 93 PHE A C 1
ATOM 803 O O . PHE A 1 93 ? -17.353 14.169 -3.283 1.00 38.62 93 PHE A O 1
ATOM 810 N N . ASP A 1 94 ? -15.311 14.992 -3.750 1.00 42.84 94 ASP A N 1
ATOM 811 C CA . ASP A 1 94 ? -14.696 14.616 -2.460 1.00 42.84 94 ASP A CA 1
ATOM 812 C C . ASP A 1 94 ? -14.523 15.787 -1.468 1.00 42.84 94 ASP A C 1
ATOM 814 O O . ASP A 1 94 ? -14.146 15.607 -0.303 1.00 42.84 94 ASP A O 1
ATOM 818 N N . THR A 1 95 ? -14.868 17.017 -1.863 1.00 42.94 95 THR A N 1
ATOM 819 C CA . THR A 1 95 ? -14.714 18.184 -0.987 1.00 42.94 95 THR A CA 1
ATOM 820 C C . THR A 1 95 ? -15.760 18.186 0.143 1.00 42.94 95 THR A C 1
ATOM 822 O O . THR A 1 95 ? -16.876 18.686 0.028 1.00 42.94 95 THR A O 1
ATOM 825 N N . GLN A 1 96 ? -15.384 17.660 1.312 1.00 48.78 96 GLN A N 1
ATOM 826 C CA . GLN A 1 96 ? -14.851 18.514 2.394 1.00 48.78 96 GLN A CA 1
ATOM 827 C C . GLN A 1 96 ? -15.052 17.923 3.807 1.00 48.78 96 GLN A C 1
ATOM 829 O O . GLN A 1 96 ? -14.350 18.329 4.726 1.00 48.78 96 GLN A O 1
ATOM 834 N N . ARG A 1 97 ? -15.961 16.965 4.060 1.00 43.28 97 ARG A N 1
ATOM 835 C CA . ARG A 1 97 ? -16.109 16.393 5.432 1.00 43.28 97 ARG A CA 1
ATOM 836 C C . ARG A 1 97 ? -16.468 14.915 5.541 1.00 43.28 97 ARG A C 1
ATOM 838 O O . ARG A 1 97 ? -16.107 14.283 6.532 1.00 43.28 97 ARG A O 1
ATOM 845 N N . PHE A 1 98 ? -17.147 14.348 4.550 1.00 47.53 98 PHE A N 1
ATOM 846 C CA . PHE A 1 98 ? -17.605 12.959 4.626 1.00 47.53 98 PHE A CA 1
ATOM 847 C C . PHE A 1 98 ? -16.544 11.937 4.196 1.00 47.53 98 PHE A C 1
ATOM 849 O O . PHE A 1 98 ? -16.542 10.837 4.742 1.00 47.53 98 PHE A O 1
ATOM 856 N N . GLY A 1 99 ? -15.606 12.295 3.311 1.00 50.62 99 GLY A N 1
ATOM 857 C CA . GLY A 1 99 ? -14.560 11.385 2.823 1.00 50.62 99 GLY A CA 1
ATOM 858 C C . GLY A 1 99 ? -13.615 10.906 3.929 1.00 50.62 99 GLY A C 1
ATOM 859 O O . GLY A 1 99 ? -13.435 9.708 4.118 1.00 50.62 99 GLY A O 1
ATOM 860 N N . GLN A 1 100 ? -13.108 11.825 4.757 1.00 52.53 100 GLN A N 1
ATOM 861 C CA . GLN A 1 100 ? -12.211 11.523 5.886 1.00 52.53 100 GLN A CA 1
ATOM 862 C C . GLN A 1 100 ? -12.877 10.639 6.955 1.00 52.53 100 GLN A C 1
ATOM 864 O O . GLN A 1 100 ? -12.271 9.694 7.465 1.00 52.53 100 GLN A O 1
ATOM 869 N N . LEU A 1 101 ? -14.140 10.929 7.297 1.00 53.19 101 LEU A N 1
ATOM 870 C CA . LEU A 1 101 ? -14.886 10.161 8.294 1.00 53.19 101 LEU A CA 1
ATOM 871 C C . LEU A 1 101 ? -15.261 8.780 7.748 1.00 53.19 101 LEU A C 1
ATOM 873 O O . LEU A 1 101 ? -15.060 7.777 8.429 1.00 53.19 101 LEU A O 1
ATOM 877 N N . ARG A 1 102 ? -15.726 8.718 6.495 1.00 58.47 102 ARG A N 1
ATOM 878 C CA . ARG A 1 102 ? -16.036 7.466 5.804 1.00 58.47 102 ARG A CA 1
ATOM 879 C C . ARG A 1 102 ? -14.791 6.606 5.649 1.00 58.47 102 ARG A C 1
ATOM 881 O O . ARG A 1 102 ? -14.872 5.430 5.955 1.00 58.47 102 ARG A O 1
ATOM 888 N N . LYS A 1 103 ? -13.642 7.177 5.280 1.00 57.53 103 LYS A N 1
ATOM 889 C CA . LYS A 1 103 ? -12.359 6.470 5.163 1.00 57.53 103 LYS A CA 1
ATOM 890 C C . LYS A 1 103 ? -11.877 5.951 6.519 1.00 57.53 103 LYS A C 1
ATOM 892 O O . LYS A 1 103 ? -11.484 4.796 6.609 1.00 57.53 103 LYS A O 1
ATOM 897 N N . LYS A 1 104 ? -11.995 6.731 7.604 1.00 54.25 104 LYS A N 1
ATOM 898 C CA . LYS A 1 104 ? -11.673 6.261 8.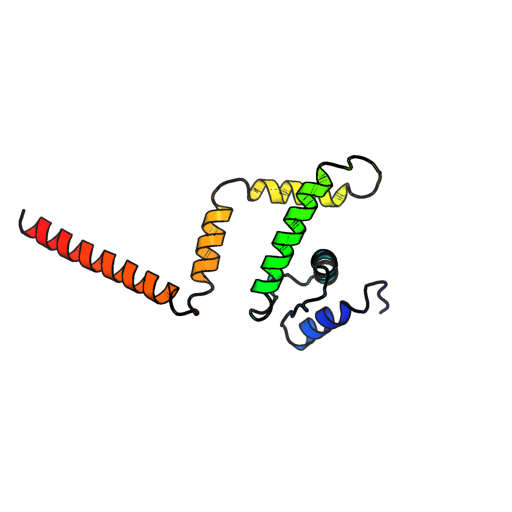968 1.00 54.25 104 LYS A CA 1
ATOM 899 C C . LYS A 1 104 ? -12.606 5.151 9.456 1.00 54.25 104 LYS A C 1
ATOM 901 O O . LYS A 1 104 ? -12.131 4.203 10.073 1.00 54.25 104 LYS A O 1
ATOM 906 N N . ILE A 1 105 ? -13.907 5.254 9.185 1.00 60.91 105 ILE A N 1
ATOM 907 C CA . ILE A 1 105 ? -14.896 4.218 9.528 1.00 60.91 105 ILE A CA 1
ATOM 908 C C . ILE A 1 105 ? -14.658 2.961 8.687 1.00 60.91 105 ILE A C 1
ATOM 910 O O . ILE A 1 105 ? -14.632 1.863 9.229 1.00 60.91 105 ILE A O 1
ATOM 914 N N . TRP A 1 106 ? -14.416 3.129 7.390 1.00 61.91 106 TRP A N 1
ATOM 915 C CA . TRP A 1 106 ? -14.135 2.060 6.439 1.00 61.91 106 TRP A CA 1
ATOM 916 C C . TRP A 1 106 ? -12.861 1.303 6.821 1.00 61.91 106 TRP A C 1
ATOM 918 O O . TRP A 1 106 ? -12.923 0.105 7.044 1.00 61.91 106 TRP A O 1
ATOM 928 N N . ILE A 1 107 ? -11.744 1.998 7.062 1.00 57.16 107 ILE A N 1
ATOM 929 C CA . ILE A 1 107 ? -10.476 1.389 7.508 1.00 57.16 107 ILE A CA 1
ATOM 930 C C . ILE A 1 107 ? -10.625 0.701 8.876 1.00 57.16 107 ILE A C 1
ATOM 932 O O . ILE A 1 107 ? -10.043 -0.357 9.110 1.00 57.16 107 ILE A O 1
ATOM 936 N N . ARG A 1 108 ? -11.425 1.268 9.791 1.00 53.75 108 ARG A N 1
ATOM 937 C CA . ARG A 1 108 ? -11.715 0.656 11.100 1.00 53.75 108 ARG A CA 1
ATOM 938 C C . ARG A 1 108 ? -12.583 -0.604 10.983 1.00 53.75 108 ARG A C 1
ATOM 940 O O . ARG A 1 108 ? -12.465 -1.482 11.832 1.00 53.75 108 ARG A O 1
ATOM 947 N N . MET A 1 109 ? -13.434 -0.688 9.965 1.00 56.38 109 MET A N 1
ATOM 948 C CA . MET A 1 109 ? -14.348 -1.808 9.731 1.00 56.38 109 MET A CA 1
ATOM 949 C C . MET A 1 109 ? -13.727 -2.912 8.860 1.00 56.38 109 MET A C 1
ATOM 951 O O . MET A 1 109 ? -14.028 -4.079 9.077 1.00 56.38 109 MET A O 1
ATOM 955 N N . GLU A 1 110 ? -12.835 -2.558 7.933 1.00 55.72 110 GLU A N 1
ATOM 956 C CA . GLU A 1 110 ? -12.129 -3.481 7.030 1.00 55.72 110 GLU A CA 1
ATOM 957 C C . GLU A 1 110 ? -11.093 -4.347 7.777 1.00 55.72 110 GLU A C 1
ATOM 959 O O . GLU A 1 110 ? -10.820 -5.471 7.373 1.00 55.72 110 GLU A O 1
ATOM 964 N N . ASN A 1 111 ? -10.544 -3.867 8.907 1.00 47.09 111 ASN A N 1
ATOM 965 C CA . ASN A 1 111 ? -9.512 -4.576 9.682 1.00 47.09 111 ASN A CA 1
ATOM 966 C C . ASN A 1 111 ? -9.888 -4.844 11.162 1.00 47.09 111 ASN A C 1
ATOM 968 O O . ASN A 1 111 ? -9.278 -4.295 12.084 1.00 47.09 111 ASN A O 1
ATOM 972 N N . PRO A 1 112 ? -10.850 -5.745 11.445 1.00 54.31 112 PRO A N 1
ATOM 973 C CA . PRO A 1 112 ? -11.155 -6.198 12.806 1.00 54.31 112 PRO A CA 1
ATOM 974 C C . PRO A 1 112 ? -10.167 -7.259 13.341 1.00 54.31 112 PRO A C 1
ATOM 976 O O . PRO A 1 112 ? -10.272 -7.658 14.501 1.00 54.31 112 PRO A O 1
ATOM 979 N N . ALA A 1 113 ? -9.204 -7.715 12.528 1.00 49.28 113 ALA A N 1
ATOM 980 C CA . ALA A 1 113 ? -8.353 -8.875 12.813 1.00 49.28 113 ALA A CA 1
ATOM 981 C C . ALA A 1 113 ? -7.135 -8.610 13.729 1.00 49.28 113 ALA A C 1
ATOM 983 O O . ALA A 1 113 ? -6.487 -9.557 14.169 1.00 49.28 113 ALA A O 1
ATOM 984 N N . HIS A 1 114 ? -6.838 -7.359 14.096 1.00 52.72 114 HIS A N 1
ATOM 985 C CA . HIS A 1 114 ? -5.804 -7.042 15.091 1.00 52.72 114 HIS A CA 1
ATOM 986 C C . HIS A 1 114 ? -6.449 -6.774 16.462 1.00 52.72 114 HIS A C 1
ATOM 988 O O . HIS A 1 114 ? -6.780 -5.638 16.775 1.00 52.72 114 HIS A O 1
ATOM 994 N N . CYS A 1 115 ? -6.663 -7.839 17.247 1.00 52.38 115 CYS A N 1
ATOM 995 C CA . CYS A 1 115 ? -7.010 -8.010 18.681 1.00 52.38 115 CYS A CA 1
ATOM 996 C C . CYS A 1 115 ? -7.509 -6.858 19.607 1.00 52.38 115 CYS A C 1
ATOM 998 O O . CYS A 1 115 ? -8.141 -7.164 20.620 1.00 52.38 115 CYS A O 1
ATOM 1000 N N . LEU A 1 116 ? -7.252 -5.570 19.356 1.00 57.91 116 LEU A N 1
ATOM 1001 C CA . LEU A 1 116 ? -7.659 -4.426 20.186 1.00 57.91 116 LEU A CA 1
ATOM 1002 C C . LEU A 1 116 ? -8.986 -3.794 19.733 1.00 57.91 116 LEU A C 1
ATOM 1004 O O . LEU A 1 116 ? -9.809 -3.418 20.564 1.00 57.91 116 LEU A O 1
ATOM 1008 N N . SER A 1 117 ? -9.234 -3.697 18.425 1.00 63.59 117 SER A N 1
ATOM 1009 C CA . SER A 1 117 ? -10.431 -3.021 17.901 1.00 63.59 117 SER A CA 1
ATOM 1010 C C . SER A 1 117 ? -11.707 -3.845 18.079 1.00 63.59 117 SER A C 1
ATOM 1012 O O . SER A 1 117 ? -12.725 -3.292 18.487 1.00 63.59 117 SER A O 1
ATOM 1014 N N . ALA A 1 118 ? -11.646 -5.169 17.894 1.00 62.97 118 ALA A N 1
ATOM 1015 C CA . ALA A 1 118 ? -12.767 -6.064 18.195 1.00 62.97 118 ALA A CA 1
ATOM 1016 C C . ALA A 1 118 ? -13.173 -5.993 19.680 1.00 62.97 118 ALA A C 1
ATOM 1018 O O . ALA A 1 118 ? -14.359 -5.972 20.001 1.00 62.97 118 ALA A O 1
ATOM 1019 N N . LYS A 1 119 ? -12.190 -5.859 20.587 1.00 69.69 119 LYS A N 1
ATOM 1020 C CA . LYS A 1 119 ? -12.436 -5.626 22.017 1.00 69.69 119 LYS A CA 1
ATOM 1021 C C . LYS A 1 119 ? -13.124 -4.287 22.264 1.00 69.69 119 LYS A C 1
ATOM 1023 O O . LYS A 1 119 ? -14.073 -4.248 23.031 1.00 69.69 119 LYS A O 1
ATOM 1028 N N . LEU A 1 120 ? -12.695 -3.210 21.604 1.00 81.62 120 LEU A N 1
ATOM 1029 C CA . LEU A 1 120 ? -13.336 -1.898 21.749 1.00 81.62 120 LEU A CA 1
ATOM 1030 C C . LEU A 1 120 ? -14.776 -1.883 21.228 1.00 81.62 120 LEU A C 1
ATOM 1032 O O . LEU A 1 120 ? -15.642 -1.315 21.886 1.00 81.62 120 LEU A O 1
ATOM 1036 N N . ILE A 1 121 ? -15.054 -2.532 20.094 1.00 82.44 121 ILE A N 1
ATOM 1037 C CA . ILE A 1 121 ? -16.419 -2.645 19.558 1.00 82.44 121 ILE A CA 1
ATOM 1038 C C . ILE A 1 121 ? -17.289 -3.487 20.499 1.00 82.44 121 ILE A C 1
ATOM 1040 O O . ILE A 1 121 ? -18.396 -3.074 20.837 1.00 82.44 121 ILE A O 1
ATOM 1044 N N . ALA A 1 122 ? -16.770 -4.614 20.996 1.00 83.62 122 ALA A N 1
ATOM 1045 C CA . ALA A 1 122 ? -17.470 -5.444 21.972 1.00 83.62 122 ALA A CA 1
ATOM 1046 C C . ALA A 1 122 ? -17.764 -4.671 23.272 1.00 83.62 122 ALA A C 1
ATOM 1048 O O . ALA A 1 122 ? -18.904 -4.661 23.728 1.00 83.62 122 ALA A O 1
ATOM 1049 N N . ILE A 1 123 ? -16.779 -3.952 23.822 1.00 87.62 123 ILE A N 1
ATOM 1050 C CA . ILE A 1 123 ? -16.939 -3.115 25.023 1.00 87.62 123 ILE A CA 1
ATOM 1051 C C . ILE A 1 123 ? -17.955 -1.996 24.779 1.00 87.62 123 ILE A C 1
ATOM 1053 O O . ILE A 1 123 ? -18.821 -1.764 25.619 1.00 87.62 123 ILE A O 1
ATOM 1057 N N . SER A 1 124 ? -17.883 -1.325 23.629 1.00 88.06 124 SER A N 1
ATOM 1058 C CA . SER A 1 124 ? -18.829 -0.274 23.254 1.00 88.06 124 SER A CA 1
ATOM 1059 C C . SER A 1 124 ? -20.254 -0.820 23.157 1.00 88.06 124 SER A C 1
ATOM 1061 O O . SER A 1 124 ? -21.161 -0.253 23.761 1.00 88.06 124 SER A O 1
ATOM 1063 N N . SER A 1 125 ? -20.448 -1.962 22.489 1.00 92.25 125 SER A N 1
ATOM 1064 C CA . SER A 1 125 ? -21.762 -2.606 22.383 1.00 92.25 125 SER A CA 1
ATOM 1065 C C . SER A 1 125 ? -22.309 -3.035 23.750 1.00 92.25 125 SER A C 1
ATOM 1067 O O . SER A 1 125 ? -23.467 -2.768 24.061 1.00 92.25 125 SER A O 1
ATOM 1069 N N . LEU A 1 126 ? -21.459 -3.604 24.612 1.00 93.31 126 LEU A N 1
ATOM 1070 C CA . LEU A 1 126 ? -21.824 -4.008 25.968 1.00 93.31 126 LEU A CA 1
ATOM 1071 C C . LEU A 1 126 ? -22.209 -2.801 26.829 1.00 93.31 126 LEU A C 1
ATOM 1073 O O . LEU A 1 126 ? -23.194 -2.852 27.561 1.00 93.31 126 LEU A O 1
ATOM 1077 N N . SER A 1 127 ? -21.463 -1.701 26.720 1.00 94.31 127 SER A N 1
ATOM 1078 C CA . SER A 1 127 ? -21.749 -0.463 27.444 1.00 94.31 127 SER A CA 1
ATOM 1079 C C . SER A 1 127 ? -23.118 0.108 27.072 1.00 94.31 127 SER A C 1
ATOM 1081 O O . SER A 1 127 ? -23.875 0.482 27.967 1.00 94.31 127 SER A O 1
ATOM 1083 N N . VAL A 1 128 ? -23.469 0.117 25.782 1.00 95.19 128 VAL A N 1
ATOM 1084 C CA . VAL A 1 128 ? -24.782 0.584 25.309 1.00 95.19 128 VAL A CA 1
ATOM 1085 C C . VAL A 1 128 ? -25.909 -0.295 25.853 1.00 95.19 128 VAL A C 1
ATOM 1087 O O . VAL A 1 128 ? -26.913 0.225 26.342 1.00 95.19 128 VAL A O 1
ATOM 1090 N N . VAL A 1 129 ? -25.729 -1.619 25.840 1.00 96.75 129 VAL A N 1
ATOM 1091 C CA . VAL A 1 129 ? -26.703 -2.558 26.418 1.00 96.75 129 VAL A CA 1
ATOM 1092 C C . VAL A 1 129 ? -26.898 -2.280 27.911 1.00 96.75 129 VAL A C 1
ATOM 1094 O O . VAL A 1 129 ? -28.033 -2.114 28.353 1.00 96.75 129 VAL A O 1
ATOM 1097 N N . LEU A 1 130 ? -25.822 -2.138 28.687 1.00 96.00 130 LEU A N 1
ATOM 1098 C CA . LEU A 1 130 ? -25.913 -1.844 30.121 1.00 96.00 130 LEU A CA 1
ATOM 1099 C C . LEU A 1 130 ? -26.596 -0.500 30.403 1.00 96.00 130 LEU A C 1
ATOM 1101 O O . LEU A 1 130 ? -27.465 -0.430 31.270 1.00 96.00 130 LEU A O 1
ATOM 1105 N N . ALA A 1 131 ? -26.254 0.547 29.649 1.00 95.38 131 ALA A N 1
ATOM 1106 C CA . ALA A 1 131 ? -26.893 1.853 29.779 1.00 95.38 131 ALA A CA 1
ATOM 1107 C C . ALA A 1 131 ? -28.403 1.774 29.504 1.00 95.38 131 ALA A C 1
ATOM 1109 O O . ALA A 1 131 ? -29.189 2.372 30.236 1.00 95.38 131 ALA A O 1
ATOM 1110 N N . SER A 1 132 ? -28.818 0.990 28.502 1.00 95.94 132 SER A N 1
ATOM 1111 C CA . SER A 1 132 ? -30.238 0.784 28.197 1.00 95.94 132 SER A CA 1
ATOM 1112 C C . SER A 1 132 ? -30.981 0.054 29.321 1.00 95.94 132 SER A C 1
ATOM 1114 O O . SER A 1 132 ? -32.089 0.448 29.677 1.00 95.94 132 SER A O 1
ATOM 1116 N N . ILE A 1 133 ? -30.353 -0.950 29.943 1.00 96.31 133 ILE A N 1
ATOM 1117 C CA . ILE A 1 133 ? -30.922 -1.677 31.086 1.00 96.31 133 ILE A CA 1
ATOM 1118 C C . ILE A 1 133 ? -31.109 -0.728 32.272 1.00 96.31 133 ILE A C 1
ATOM 1120 O O . ILE A 1 133 ? -32.192 -0.676 32.848 1.00 96.31 133 ILE A O 1
ATOM 1124 N N . VAL A 1 134 ? -30.086 0.063 32.609 1.00 96.44 134 VAL A N 1
ATOM 1125 C CA . VAL A 1 134 ? -30.165 1.043 33.704 1.00 96.44 134 VAL A CA 1
ATOM 1126 C C . VAL A 1 134 ? -31.254 2.078 33.432 1.00 96.44 134 VAL A C 1
ATOM 1128 O O . VAL A 1 134 ? -32.051 2.360 34.322 1.00 96.44 134 VAL A O 1
ATOM 1131 N N . ALA A 1 135 ? -31.328 2.608 32.209 1.00 94.88 135 ALA A N 1
ATOM 1132 C CA . ALA A 1 135 ? -32.357 3.568 31.825 1.00 94.88 135 ALA A CA 1
ATOM 1133 C C . ALA A 1 135 ? -33.772 2.984 31.966 1.00 94.88 135 ALA A C 1
ATOM 1135 O O . ALA A 1 135 ? -34.644 3.648 32.524 1.00 94.88 135 ALA A O 1
ATOM 1136 N N . MET A 1 136 ? -33.990 1.735 31.534 1.00 94.94 136 MET A N 1
ATOM 1137 C CA . MET A 1 136 ? -35.264 1.036 31.740 1.00 94.94 136 MET A CA 1
ATOM 1138 C C . MET A 1 136 ? -35.591 0.877 33.228 1.00 94.94 136 MET A C 1
ATOM 1140 O O . MET A 1 136 ? -36.717 1.151 33.631 1.00 94.94 136 MET A O 1
ATOM 1144 N N . CYS A 1 137 ? -34.619 0.488 34.057 1.00 94.50 137 CYS A N 1
ATOM 1145 C CA . CYS A 1 137 ? -34.819 0.347 35.500 1.00 94.50 137 CYS A CA 1
ATOM 1146 C C . CYS A 1 137 ? -35.179 1.681 36.168 1.00 94.50 137 CYS A C 1
ATOM 1148 O O . CYS A 1 137 ? -36.119 1.729 36.953 1.00 94.50 137 CYS A O 1
ATOM 1150 N N . VAL A 1 138 ? -34.476 2.768 35.833 1.00 95.06 138 VAL A N 1
ATOM 1151 C CA . VAL A 1 138 ? -34.756 4.109 36.372 1.00 95.06 138 VAL A CA 1
ATOM 1152 C C . VAL A 1 138 ? -36.138 4.592 35.940 1.00 95.06 138 VAL A C 1
ATOM 1154 O O . VAL A 1 138 ? -36.901 5.065 36.775 1.00 95.06 138 VAL A O 1
ATOM 1157 N N . HIS A 1 139 ? -36.494 4.421 34.665 1.00 91.81 139 HIS A N 1
ATOM 1158 C CA . HIS A 1 139 ? -37.827 4.762 34.165 1.00 91.81 139 HIS A CA 1
ATOM 1159 C C . HIS A 1 139 ? -38.927 3.915 34.815 1.00 91.81 139 HIS A C 1
ATOM 1161 O O . HIS A 1 139 ? -40.058 4.360 34.933 1.00 91.81 139 HIS A O 1
ATOM 1167 N N . SER A 1 140 ? -38.616 2.688 35.227 1.00 91.12 140 SER A N 1
ATOM 1168 C CA . SER A 1 140 ? -39.571 1.825 35.919 1.00 91.12 140 SER A CA 1
ATOM 1169 C C . SER A 1 140 ? -39.713 2.146 37.414 1.00 91.12 140 SER A C 1
ATOM 1171 O O . SER A 1 140 ? -40.642 1.642 38.042 1.00 91.12 140 SER A O 1
ATOM 1173 N N . MET A 1 141 ? -38.783 2.917 37.991 1.00 87.81 141 MET A N 1
ATOM 1174 C CA . MET A 1 141 ? -38.805 3.375 39.388 1.00 87.81 141 MET A CA 1
ATOM 1175 C C . MET A 1 141 ? -39.355 4.801 39.548 1.00 87.81 141 MET A C 1
ATOM 1177 O O . MET A 1 141 ? -39.763 5.161 40.653 1.00 87.81 141 MET A O 1
ATOM 1181 N N . SER A 1 142 ? -39.312 5.602 38.478 1.00 72.00 142 SER A N 1
ATOM 1182 C CA . SER A 1 142 ? -39.975 6.907 38.373 1.00 72.00 142 SER A CA 1
ATOM 1183 C C . SER A 1 142 ? -41.452 6.756 38.037 1.00 72.00 142 SER A C 1
ATOM 1185 O O . SER A 1 142 ? -42.180 7.705 38.399 1.00 72.00 142 SER A O 1
#

pLDDT: mean 70.7, std 18.81, range [35.5, 96.75]

Foldseek 3Di:
DDDPADPVLVVQVVVCVVPVAGEDDDPDDLVSNVVVCVVVVHDPVRHDPVHVVVSVVNVVVVVVVVVVCVVPDPDDDDDCPPVVVVVVVVVVVCPDPDNVVVVVVVVLVVDPPPPPSVVVVVVVVVVVVVVVVVVVVVVVVD

Radius of gyration: 23.04 Å; chains: 1; bounding box: 53×43×67 Å

Sequence (142 aa):
YYFDRNPSLFRYVLNFYYTGKLHVMEELCVFSFCQEIEYWGINELFIDSCCSNRYQERKEENHEKDWDQKSHDVSTDSSFEESSLFEKELEKFDTQRFGQLRKKIWIRMENPAHCLSAKLIAISSLSVVLASIVAMCVHSMS